Protein AF-A0A482T5V1-F1 (afdb_monomer_lite)

Organism: Haloarcula hispanica (NCBI:txid51589)

pLDDT: mean 92.16, std 4.31, range [79.19, 97.94]

Structure (mmCIF, N/CA/C/O backbone):
data_AF-A0A482T5V1-F1
#
_entry.id   AF-A0A482T5V1-F1
#
loop_
_atom_site.group_PDB
_atom_site.id
_atom_site.type_symbol
_atom_site.label_atom_id
_atom_site.label_alt_id
_atom_site.label_comp_id
_atom_site.label_asym_id
_atom_site.label_entity_id
_atom_site.label_seq_id
_atom_site.pdbx_PDB_ins_code
_atom_site.Cartn_x
_atom_site.Cartn_y
_atom_site.Cartn_z
_atom_site.occupancy
_atom_site.B_iso_or_equiv
_atom_site.auth_seq_id
_atom_site.auth_comp_id
_atom_site.auth_asym_id
_atom_site.auth_atom_id
_atom_site.pdbx_PDB_model_num
ATOM 1 N N . SER A 1 1 ? 14.930 -5.872 -19.155 1.00 82.56 1 SER A N 1
ATOM 2 C CA . SER A 1 1 ? 14.719 -6.780 -17.998 1.00 82.56 1 SER A CA 1
ATOM 3 C C . SER A 1 1 ? 14.854 -5.996 -16.692 1.00 82.56 1 SER A C 1
ATOM 5 O O . SER A 1 1 ? 15.041 -4.786 -16.756 1.00 82.56 1 SER A O 1
ATOM 7 N N . VAL A 1 2 ? 14.757 -6.635 -15.515 1.00 83.31 2 VAL A N 1
ATOM 8 C CA . VAL A 1 2 ? 15.068 -5.961 -14.234 1.00 83.31 2 VAL A CA 1
ATOM 9 C C . VAL A 1 2 ? 16.530 -5.509 -14.227 1.00 83.31 2 VAL A C 1
ATOM 11 O O . VAL A 1 2 ? 16.793 -4.369 -13.864 1.00 83.31 2 VAL A O 1
ATOM 14 N N . GLU A 1 3 ? 17.471 -6.343 -14.691 1.00 88.31 3 GLU A N 1
ATOM 15 C CA . GLU A 1 3 ? 18.888 -5.951 -14.745 1.00 88.31 3 GLU A CA 1
ATOM 16 C C . GLU A 1 3 ? 19.117 -4.730 -15.643 1.00 88.31 3 GLU A C 1
ATOM 18 O O . GLU A 1 3 ? 19.819 -3.809 -15.247 1.00 88.31 3 GLU A O 1
ATOM 23 N N . GLU A 1 4 ? 18.479 -4.690 -16.815 1.00 89.25 4 GLU A N 1
ATOM 24 C CA . GLU A 1 4 ? 18.536 -3.542 -17.732 1.00 89.25 4 GLU A CA 1
ATOM 25 C C . GLU A 1 4 ? 17.955 -2.271 -17.096 1.00 89.25 4 GLU A C 1
ATOM 27 O O . GLU A 1 4 ? 18.538 -1.202 -17.208 1.00 89.25 4 GLU A O 1
ATOM 32 N N . ALA A 1 5 ? 16.840 -2.378 -16.366 1.00 86.50 5 ALA A N 1
ATOM 33 C CA . ALA A 1 5 ? 16.267 -1.232 -15.665 1.00 86.50 5 ALA A CA 1
ATOM 34 C C . ALA A 1 5 ? 17.193 -0.709 -14.554 1.00 86.50 5 ALA A C 1
ATOM 36 O O . ALA A 1 5 ? 17.271 0.497 -14.347 1.00 86.50 5 ALA A O 1
ATOM 37 N N . ILE A 1 6 ? 17.897 -1.597 -13.844 1.00 89.44 6 ILE A N 1
ATOM 38 C CA . ILE A 1 6 ? 18.876 -1.207 -12.818 1.00 89.44 6 ILE A CA 1
ATOM 39 C C . ILE A 1 6 ? 20.078 -0.510 -13.457 1.00 89.44 6 ILE A C 1
ATOM 41 O O . ILE A 1 6 ? 20.541 0.490 -12.914 1.00 89.44 6 ILE A O 1
ATOM 45 N N . ASP A 1 7 ? 20.560 -1.011 -14.596 1.00 92.50 7 ASP A N 1
ATOM 46 C CA . ASP A 1 7 ? 21.673 -0.406 -15.336 1.00 92.50 7 ASP A CA 1
ATOM 47 C C . ASP A 1 7 ? 21.315 1.011 -15.824 1.00 92.50 7 ASP A C 1
ATOM 49 O O . ASP A 1 7 ? 22.067 1.957 -15.596 1.00 92.50 7 ASP A O 1
ATOM 53 N 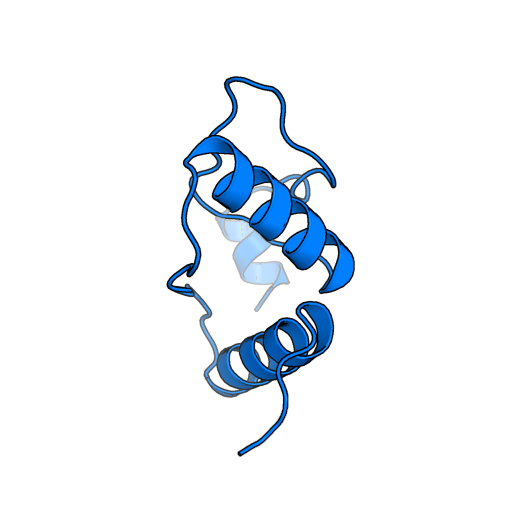N . GLU A 1 8 ? 20.112 1.190 -16.379 1.00 91.50 8 GLU A N 1
ATOM 54 C CA . GLU A 1 8 ? 19.613 2.489 -16.857 1.00 91.50 8 GLU A CA 1
ATOM 55 C C . GLU A 1 8 ? 19.308 3.482 -15.715 1.00 91.50 8 GLU A C 1
ATOM 57 O O . GLU A 1 8 ? 19.539 4.686 -15.846 1.00 91.50 8 GLU A O 1
ATOM 62 N N . LEU A 1 9 ? 18.782 3.006 -14.578 1.00 87.69 9 LEU A N 1
ATOM 63 C CA . LEU A 1 9 ? 18.393 3.853 -13.436 1.00 87.69 9 LEU A CA 1
ATOM 64 C C . LEU A 1 9 ? 19.523 4.067 -12.414 1.00 87.69 9 LEU A C 1
ATOM 66 O O . LEU A 1 9 ? 19.405 4.922 -11.534 1.00 87.69 9 LEU A O 1
ATOM 70 N N . GLY A 1 10 ? 20.614 3.308 -12.511 1.00 91.06 10 GLY A N 1
ATOM 71 C CA . GLY A 1 10 ? 21.823 3.422 -11.693 1.00 91.06 10 GLY A CA 1
ATOM 72 C C . GLY A 1 10 ? 21.744 2.821 -10.284 1.00 91.06 10 GLY A C 1
ATOM 73 O O . GLY A 1 10 ? 22.785 2.528 -9.696 1.00 91.06 10 GLY A O 1
ATOM 74 N N . ALA A 1 11 ? 20.549 2.621 -9.722 1.00 85.06 11 ALA A N 1
ATOM 75 C CA . ALA A 1 11 ? 20.353 1.953 -8.436 1.00 85.06 11 ALA A CA 1
ATOM 76 C C . ALA A 1 11 ? 18.920 1.427 -8.270 1.00 85.06 11 ALA A C 1
ATOM 78 O O . ALA A 1 11 ? 17.977 1.920 -8.890 1.00 85.06 11 ALA A O 1
ATOM 79 N N . VAL A 1 12 ? 18.754 0.466 -7.359 1.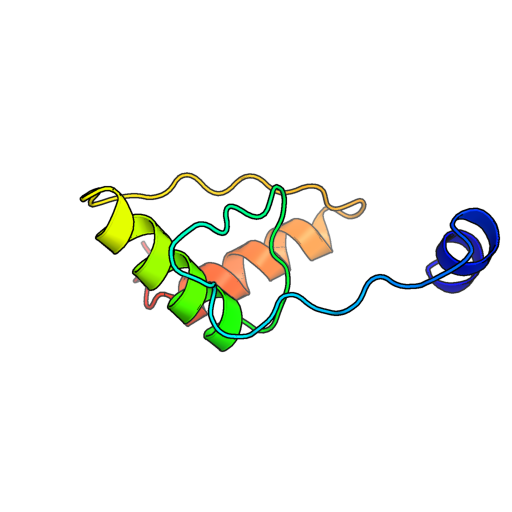00 83.00 12 VAL A N 1
ATOM 80 C CA . VAL A 1 12 ? 17.440 0.083 -6.829 1.00 83.00 12 VAL A CA 1
ATOM 81 C C . VAL A 1 12 ? 17.128 0.991 -5.634 1.00 83.00 12 VAL A C 1
ATOM 83 O O . VAL A 1 12 ? 17.974 1.099 -4.744 1.00 83.00 12 VAL A O 1
ATOM 86 N N . PRO A 1 13 ? 15.959 1.656 -5.586 1.00 79.75 13 PRO A N 1
ATOM 87 C CA . PRO A 1 13 ? 15.545 2.415 -4.410 1.00 79.75 13 PRO A CA 1
ATOM 88 C C . PRO A 1 13 ? 15.451 1.530 -3.162 1.00 79.75 13 PRO A C 1
ATOM 90 O O . PRO A 1 13 ? 15.082 0.359 -3.257 1.00 79.75 13 PRO A O 1
ATOM 93 N N . GLU A 1 14 ? 15.725 2.106 -1.990 1.00 81.44 14 GLU A N 1
ATOM 94 C CA . GLU A 1 14 ? 15.426 1.437 -0.720 1.00 81.44 14 GLU A CA 1
ATOM 95 C C . GLU A 1 14 ? 13.926 1.093 -0.651 1.00 81.44 14 GLU A C 1
ATOM 97 O O . GLU A 1 14 ? 13.089 1.896 -1.090 1.00 81.44 14 GLU A O 1
ATOM 102 N N . PRO A 1 15 ? 13.565 -0.091 -0.126 1.00 79.19 15 PRO A N 1
ATOM 103 C CA . PRO A 1 15 ? 12.174 -0.477 0.024 1.00 79.19 15 PRO A CA 1
ATOM 104 C C . PRO A 1 15 ? 11.438 0.505 0.935 1.00 79.19 15 PRO A C 1
ATOM 106 O O . PRO A 1 15 ? 12.022 1.119 1.832 1.00 79.19 15 PRO A O 1
ATOM 109 N N . THR A 1 16 ? 10.129 0.638 0.720 1.00 84.12 16 THR A N 1
ATOM 110 C CA . THR A 1 16 ? 9.296 1.463 1.594 1.00 84.12 16 THR A CA 1
ATOM 111 C C . THR A 1 16 ? 9.402 0.935 3.031 1.00 84.12 16 THR A C 1
ATOM 113 O O . THR A 1 16 ? 9.259 -0.275 3.239 1.00 84.12 16 THR A O 1
ATOM 116 N N . PRO A 1 17 ? 9.670 1.800 4.026 1.00 87.38 17 PRO A N 1
ATOM 117 C CA . PRO A 1 17 ? 9.726 1.369 5.415 1.00 87.38 17 PRO A CA 1
ATOM 118 C C . PRO A 1 17 ? 8.369 0.815 5.859 1.00 87.38 17 PRO A C 1
ATOM 120 O O . PRO A 1 17 ? 7.323 1.174 5.323 1.00 87.38 17 PRO A O 1
ATOM 123 N N . ALA A 1 18 ? 8.377 -0.045 6.878 1.00 87.75 18 ALA A N 1
ATOM 124 C CA . ALA A 1 18 ? 7.152 -0.654 7.399 1.00 87.75 18 ALA A CA 1
ATOM 125 C C . ALA A 1 18 ? 6.191 0.354 8.061 1.00 87.75 18 ALA A C 1
ATOM 127 O O . ALA A 1 18 ? 5.020 0.041 8.256 1.00 87.75 18 ALA A O 1
ATOM 128 N N . THR A 1 19 ? 6.688 1.540 8.424 1.00 90.19 19 THR A N 1
ATOM 129 C CA . THR A 1 19 ? 5.937 2.620 9.072 1.00 90.19 19 THR A CA 1
ATOM 130 C C . THR A 1 19 ? 6.463 3.971 8.608 1.00 90.19 19 THR A C 1
ATOM 132 O O . THR A 1 19 ? 7.673 4.115 8.430 1.00 90.19 19 THR A O 1
ATOM 135 N N . LEU A 1 20 ? 5.579 4.960 8.490 1.00 93.12 20 LEU A N 1
ATOM 136 C CA . LEU A 1 20 ? 5.919 6.330 8.105 1.00 93.12 20 LEU A CA 1
ATOM 137 C C . LEU A 1 20 ? 6.021 7.247 9.319 1.00 93.12 20 LEU A C 1
ATOM 139 O O . LEU A 1 20 ? 5.233 7.141 10.270 1.00 93.12 20 LEU A O 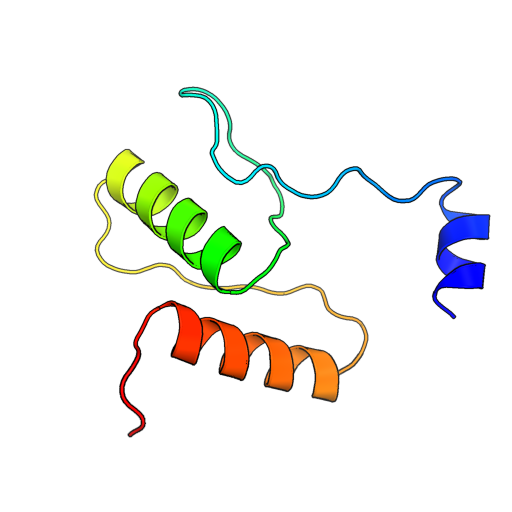1
ATOM 143 N N . ASP A 1 21 ? 6.921 8.222 9.231 1.00 93.25 21 ASP A N 1
ATOM 144 C CA . ASP A 1 21 ? 6.969 9.329 10.183 1.00 93.25 21 ASP A CA 1
ATOM 145 C C . ASP A 1 21 ? 5.711 10.215 10.075 1.00 93.25 21 ASP A C 1
ATOM 147 O O . ASP A 1 21 ? 4.978 10.212 9.079 1.00 93.25 21 ASP A O 1
ATOM 151 N N . ALA A 1 22 ? 5.437 11.016 11.111 1.00 88.06 22 ALA A N 1
ATOM 152 C CA . ALA A 1 22 ? 4.202 11.806 11.219 1.00 88.06 22 ALA A CA 1
ATOM 153 C C . ALA A 1 22 ? 3.975 12.796 10.056 1.00 88.06 22 ALA A C 1
ATOM 155 O O . ALA A 1 22 ? 2.832 13.071 9.695 1.00 88.06 22 ALA A O 1
ATOM 156 N N . GLY A 1 23 ? 5.053 13.337 9.480 1.00 90.06 23 GLY A N 1
ATOM 157 C CA . GLY A 1 23 ? 5.002 14.277 8.354 1.00 90.06 23 GLY A CA 1
ATOM 158 C C . GLY A 1 23 ? 5.244 13.641 6.986 1.00 90.06 23 GLY A C 1
ATOM 159 O O . GLY A 1 23 ? 5.229 14.349 5.980 1.00 90.06 23 GLY A O 1
ATOM 160 N N . GLU A 1 24 ? 5.506 12.337 6.935 1.00 93.00 24 GLU A N 1
ATOM 161 C CA . GLU A 1 24 ? 5.919 11.661 5.712 1.00 93.00 24 GLU A CA 1
ATOM 162 C C . GLU A 1 24 ? 4.712 11.266 4.854 1.00 93.00 24 GLU A C 1
ATOM 164 O O . GLU A 1 24 ? 3.754 10.659 5.334 1.00 93.00 24 GLU A O 1
ATOM 169 N N . TRP A 1 25 ? 4.786 11.6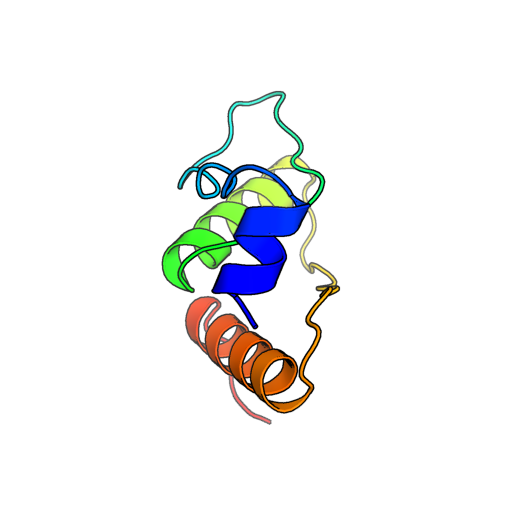22 3.570 1.00 92.88 25 TRP A N 1
ATOM 170 C CA . TRP A 1 25 ? 3.785 11.326 2.547 1.00 92.88 25 TRP A CA 1
ATOM 171 C C . TRP A 1 25 ? 4.488 10.782 1.301 1.00 92.88 25 TRP A C 1
ATOM 173 O O . TRP A 1 25 ? 4.886 11.560 0.424 1.00 92.88 25 TRP A O 1
ATOM 183 N N . PRO A 1 26 ? 4.703 9.460 1.223 1.00 90.81 26 PRO A N 1
ATOM 184 C CA . PRO A 1 26 ? 5.370 8.858 0.081 1.00 90.81 26 PRO A CA 1
ATOM 185 C C . PRO A 1 26 ? 4.519 9.028 -1.181 1.00 90.81 26 PRO A C 1
ATOM 187 O O . PRO A 1 26 ? 3.301 8.867 -1.161 1.00 90.81 26 PRO A O 1
ATOM 190 N N . ARG A 1 27 ? 5.166 9.335 -2.313 1.00 89.44 27 ARG A N 1
ATOM 191 C CA . ARG A 1 27 ? 4.470 9.415 -3.612 1.00 89.44 27 ARG A CA 1
ATOM 192 C C . ARG A 1 27 ? 4.077 8.047 -4.166 1.00 89.44 27 ARG A C 1
ATOM 194 O O . ARG A 1 27 ? 3.149 7.966 -4.961 1.00 89.44 27 ARG A O 1
ATOM 201 N N . ALA A 1 28 ? 4.813 7.009 -3.788 1.00 90.44 28 ALA A N 1
ATOM 202 C CA . ALA A 1 28 ? 4.550 5.622 -4.132 1.00 90.44 28 ALA A CA 1
ATOM 203 C C . ALA A 1 28 ? 5.013 4.741 -2.969 1.00 90.44 28 ALA A C 1
ATOM 205 O O . ALA A 1 28 ? 6.010 5.059 -2.318 1.00 90.44 28 ALA A O 1
ATOM 206 N N . ILE A 1 29 ? 4.290 3.652 -2.724 1.00 92.06 29 ILE A N 1
ATOM 207 C CA . ILE A 1 29 ? 4.615 2.646 -1.712 1.00 92.06 29 ILE A CA 1
ATOM 208 C C . ILE A 1 29 ? 4.736 1.282 -2.388 1.00 92.06 29 ILE A C 1
ATOM 210 O O . ILE A 1 29 ? 4.037 0.998 -3.360 1.00 92.06 29 ILE A O 1
ATOM 214 N N . SER A 1 30 ? 5.639 0.446 -1.888 1.00 91.81 30 SER A N 1
ATOM 215 C CA . SER A 1 30 ? 5.851 -0.921 -2.369 1.00 91.81 30 SER A CA 1
ATOM 216 C C . SER A 1 30 ? 6.348 -1.794 -1.221 1.00 91.81 30 SER A C 1
ATOM 218 O O . SER A 1 30 ? 7.078 -1.312 -0.359 1.00 91.81 30 SER A O 1
ATOM 220 N N . GLY A 1 31 ? 5.965 -3.066 -1.191 1.00 91.56 31 GLY A N 1
ATOM 221 C CA . GLY A 1 31 ? 6.357 -3.967 -0.110 1.00 91.56 31 GLY A CA 1
ATOM 222 C C . GLY A 1 31 ? 5.572 -5.271 -0.124 1.00 91.56 31 GLY A C 1
ATOM 223 O O . GLY A 1 31 ? 4.871 -5.572 -1.093 1.00 91.56 31 GLY A O 1
ATOM 224 N N . SER A 1 32 ? 5.695 -6.043 0.958 1.00 92.44 32 SER A N 1
ATOM 225 C CA . SER A 1 32 ? 4.848 -7.219 1.171 1.00 92.44 32 SER A CA 1
ATOM 226 C C . SER A 1 32 ? 3.390 -6.799 1.429 1.00 92.44 32 SER A C 1
ATOM 228 O O . SER A 1 32 ? 3.139 -5.640 1.777 1.00 92.44 32 SER A O 1
ATOM 230 N N . PRO A 1 33 ? 2.418 -7.722 1.309 1.00 93.75 33 PRO A N 1
ATOM 231 C CA . PRO A 1 33 ? 1.025 -7.443 1.666 1.00 93.75 33 PRO A CA 1
ATOM 232 C C . PRO A 1 33 ? 0.871 -6.906 3.092 1.00 93.75 33 PRO A C 1
ATOM 234 O O . PRO A 1 33 ? 0.124 -5.961 3.312 1.00 93.75 33 PRO A O 1
ATOM 237 N N . GLU A 1 34 ? 1.640 -7.442 4.042 1.00 91.88 34 GLU A N 1
ATOM 238 C CA . GLU A 1 34 ? 1.641 -7.004 5.444 1.00 91.88 34 GLU A CA 1
ATOM 239 C C . GLU A 1 34 ? 2.161 -5.567 5.581 1.00 91.88 34 GLU A C 1
ATOM 241 O O . GLU A 1 34 ? 1.573 -4.752 6.291 1.00 91.88 34 GLU A O 1
ATOM 246 N N . THR A 1 35 ? 3.247 -5.230 4.871 1.00 92.88 35 THR A N 1
ATOM 247 C CA . THR A 1 35 ? 3.773 -3.860 4.828 1.00 92.88 35 THR A CA 1
ATOM 248 C C . THR A 1 35 ? 2.739 -2.900 4.255 1.00 92.88 35 THR A C 1
ATOM 250 O O . THR A 1 35 ? 2.501 -1.845 4.837 1.00 92.88 35 THR A O 1
ATOM 253 N N . LEU A 1 36 ? 2.105 -3.258 3.136 1.00 94.50 36 LEU A N 1
ATOM 254 C CA . LEU A 1 36 ? 1.107 -2.395 2.512 1.00 94.50 36 LEU A CA 1
ATOM 255 C C . LEU A 1 36 ? -0.150 -2.251 3.375 1.00 94.50 36 LEU A C 1
ATOM 257 O O . LEU A 1 36 ? -0.652 -1.136 3.460 1.00 94.50 36 LEU A O 1
ATOM 261 N N . ASN A 1 37 ? -0.609 -3.298 4.068 1.00 95.12 37 ASN A N 1
ATOM 262 C CA . ASN A 1 37 ? -1.731 -3.187 5.006 1.00 95.12 37 ASN A CA 1
ATOM 263 C C . ASN A 1 37 ? -1.438 -2.160 6.110 1.00 95.12 37 ASN A C 1
ATOM 265 O O . ASN A 1 37 ? -2.197 -1.211 6.283 1.00 95.12 37 ASN A O 1
ATOM 269 N N . ASN A 1 38 ? -0.290 -2.284 6.784 1.00 94.69 38 ASN A N 1
ATOM 270 C CA . ASN A 1 38 ? 0.095 -1.364 7.860 1.00 94.69 38 ASN A CA 1
ATOM 271 C C . ASN A 1 38 ? 0.212 0.088 7.373 1.00 94.69 38 ASN A C 1
ATOM 273 O O . ASN A 1 38 ? -0.201 1.021 8.060 1.00 94.69 38 ASN A O 1
ATOM 277 N N . LEU A 1 39 ? 0.786 0.290 6.183 1.00 95.75 39 LEU A N 1
ATOM 278 C CA . LEU A 1 39 ? 0.925 1.619 5.593 1.00 95.75 39 LEU A CA 1
ATOM 279 C C . LEU A 1 39 ? -0.429 2.210 5.196 1.00 95.75 39 LEU A C 1
ATOM 281 O O . LEU A 1 39 ? -0.659 3.397 5.419 1.00 95.75 39 LEU A O 1
ATOM 285 N N . LEU A 1 40 ? -1.322 1.405 4.616 1.00 95.56 40 LEU A N 1
ATOM 286 C CA . LEU A 1 40 ? -2.662 1.845 4.236 1.00 95.56 40 LEU A CA 1
ATOM 287 C C . LEU A 1 40 ? -3.490 2.217 5.468 1.00 95.56 40 LEU A C 1
ATOM 289 O O . LEU A 1 40 ? -4.055 3.306 5.458 1.00 95.56 40 LEU A O 1
ATOM 293 N N . GLU A 1 41 ? -3.478 1.398 6.526 1.00 95.44 41 GLU A N 1
ATOM 294 C CA . GLU A 1 41 ? -4.119 1.708 7.816 1.00 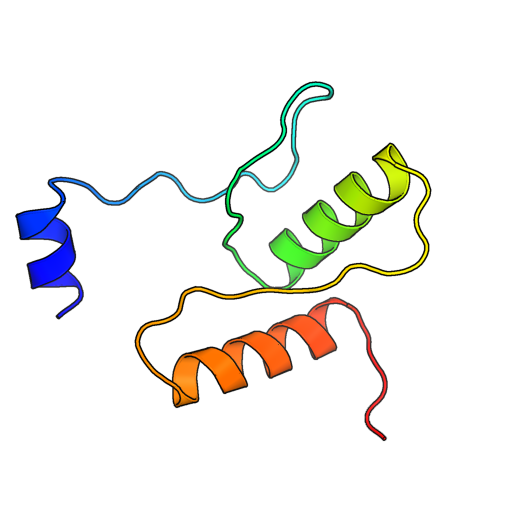95.44 41 GLU A CA 1
ATOM 295 C C . GLU A 1 41 ? -3.581 3.018 8.404 1.00 95.44 41 GLU A C 1
ATOM 297 O O . GLU A 1 41 ? -4.338 3.926 8.747 1.00 95.44 41 GLU A O 1
ATOM 302 N N . GLN A 1 42 ? -2.254 3.174 8.452 1.00 95.88 42 GLN A N 1
ATOM 303 C CA . GLN A 1 42 ? -1.641 4.388 8.983 1.00 95.88 42 GLN A CA 1
ATOM 304 C C . GLN A 1 42 ? -2.038 5.638 8.182 1.00 95.88 42 GLN A C 1
ATOM 306 O O . GLN A 1 42 ? -2.280 6.702 8.763 1.00 95.88 42 GLN A O 1
ATOM 311 N N . LEU A 1 43 ? -2.070 5.541 6.850 1.00 95.88 43 LEU A N 1
ATOM 312 C CA . LEU A 1 43 ? -2.442 6.653 5.980 1.00 95.88 43 LEU A CA 1
ATOM 313 C C . LEU A 1 43 ? -3.938 6.968 6.079 1.00 95.88 43 LEU A C 1
ATOM 315 O O . LEU A 1 43 ? -4.277 8.149 6.149 1.00 95.88 43 LEU A O 1
ATOM 319 N N . SER A 1 44 ? -4.816 5.959 6.121 1.00 96.31 44 SER A N 1
ATOM 320 C CA . SER A 1 44 ? -6.264 6.157 6.248 1.00 96.31 44 SER A CA 1
ATOM 321 C C . SER A 1 44 ? -6.633 6.776 7.591 1.00 96.31 44 SER A C 1
ATOM 323 O O . SER A 1 44 ? -7.379 7.756 7.618 1.00 96.31 44 SER A O 1
ATOM 325 N N . ASP A 1 45 ? -6.035 6.298 8.685 1.00 96.25 45 ASP A N 1
ATOM 326 C CA . ASP A 1 45 ? -6.249 6.832 10.034 1.00 96.25 45 ASP A CA 1
ATOM 327 C C . ASP A 1 45 ? -5.807 8.291 10.139 1.00 96.25 45 ASP A C 1
ATOM 329 O O . ASP A 1 45 ? -6.466 9.121 10.769 1.00 96.25 45 ASP A O 1
ATOM 333 N N . ARG A 1 46 ? -4.694 8.633 9.480 1.00 95.88 46 ARG A N 1
ATOM 334 C CA . ARG A 1 46 ? -4.139 9.990 9.496 1.00 95.88 46 ARG A CA 1
ATOM 335 C C . ARG A 1 46 ? -5.082 11.023 8.878 1.00 95.88 46 ARG A C 1
ATOM 337 O O . ARG A 1 46 ? -5.059 12.175 9.310 1.00 95.88 46 ARG A O 1
ATOM 344 N N . VAL A 1 47 ? -5.881 10.645 7.876 1.00 96.19 47 VAL A N 1
ATOM 345 C CA . VAL A 1 47 ? -6.841 11.553 7.212 1.00 96.19 47 VAL A CA 1
ATOM 346 C C . VAL A 1 47 ? -8.300 11.299 7.592 1.00 96.19 47 VAL A C 1
ATOM 348 O O . VAL A 1 47 ? -9.145 12.131 7.269 1.00 96.19 47 VAL A O 1
ATOM 351 N N . GLY A 1 48 ? -8.598 10.202 8.292 1.00 97.44 48 GLY A N 1
ATOM 352 C CA . GLY A 1 48 ? -9.946 9.838 8.725 1.00 97.44 48 GLY A CA 1
ATOM 353 C C . GLY A 1 48 ? -10.863 9.414 7.576 1.00 97.44 48 GLY A C 1
ATOM 354 O O . GLY A 1 48 ? -11.985 9.909 7.491 1.00 97.44 48 GLY A O 1
ATOM 355 N N . VAL A 1 49 ? -10.378 8.549 6.677 1.00 97.94 49 VAL A N 1
ATOM 356 C CA . VAL A 1 49 ? -11.167 8.008 5.551 1.00 97.94 49 VAL A CA 1
ATOM 357 C C . VAL A 1 49 ? -11.476 6.527 5.743 1.00 97.94 49 VAL A C 1
ATOM 359 O O . VAL A 1 49 ? -10.655 5.788 6.275 1.00 97.94 49 VAL A O 1
ATOM 362 N N . ASP A 1 50 ? -12.634 6.096 5.245 1.00 95.12 50 ASP A N 1
ATOM 363 C CA . ASP A 1 50 ? -13.078 4.698 5.323 1.00 95.12 50 ASP A CA 1
ATOM 364 C C . ASP A 1 50 ? -12.581 3.838 4.148 1.00 95.12 50 ASP A C 1
ATOM 366 O O . ASP A 1 50 ? -12.541 2.613 4.236 1.00 95.12 50 ASP A O 1
ATOM 370 N N . GLU A 1 51 ? -12.218 4.469 3.026 1.00 95.19 51 GLU A N 1
ATOM 371 C CA . GLU A 1 51 ? -11.835 3.784 1.791 1.00 95.19 51 GLU A CA 1
ATOM 372 C C . GLU A 1 51 ? -10.609 4.436 1.143 1.00 95.19 51 GLU A C 1
ATOM 374 O O . GLU A 1 51 ? -10.437 5.658 1.162 1.00 95.19 51 GLU A O 1
ATOM 379 N N . VAL A 1 52 ? -9.773 3.606 0.510 1.00 94.81 52 VAL A N 1
ATOM 380 C CA . VAL A 1 52 ? -8.594 4.038 -0.247 1.00 94.81 52 VAL A CA 1
ATOM 381 C C . VAL A 1 52 ? -8.676 3.507 -1.674 1.00 94.81 52 VAL A C 1
ATOM 383 O O . VAL A 1 52 ? -8.871 2.316 -1.908 1.00 94.81 52 VAL A O 1
ATOM 386 N N . MET A 1 53 ? -8.479 4.397 -2.646 1.00 94.88 53 MET A N 1
ATOM 387 C CA . MET A 1 53 ? -8.407 4.034 -4.061 1.00 94.88 53 MET A CA 1
ATOM 388 C C . MET A 1 53 ? -6.967 3.683 -4.442 1.00 94.88 53 MET A C 1
ATOM 390 O O . MET A 1 53 ? -6.087 4.545 -4.413 1.00 94.88 53 MET A O 1
ATOM 394 N N . ILE A 1 54 ? -6.734 2.432 -4.841 1.00 94.44 54 ILE A N 1
ATOM 395 C CA . ILE A 1 54 ? -5.408 1.959 -5.253 1.00 94.44 54 ILE A CA 1
ATOM 396 C C . ILE A 1 54 ? -5.184 2.229 -6.741 1.00 94.44 54 ILE A C 1
ATOM 398 O O . ILE A 1 54 ? -5.963 1.817 -7.599 1.00 94.44 54 ILE A O 1
ATOM 402 N N . GLN A 1 55 ? -4.079 2.906 -7.044 1.00 94.50 55 GLN A N 1
ATOM 403 C CA . GLN A 1 55 ? -3.540 3.040 -8.393 1.00 94.50 55 GLN A CA 1
ATOM 404 C C . GLN A 1 55 ? -2.180 2.350 -8.444 1.00 94.50 55 GLN A C 1
ATOM 406 O O . GLN A 1 55 ? -1.429 2.384 -7.471 1.00 94.50 55 GLN A O 1
ATOM 411 N N . HIS A 1 56 ? -1.854 1.739 -9.580 1.00 94.12 56 HIS A N 1
ATOM 412 C CA . HIS A 1 56 ? -0.595 1.029 -9.766 1.00 94.12 56 HIS A CA 1
ATOM 413 C C . HIS A 1 56 ? 0.138 1.538 -11.008 1.00 94.12 56 HIS A C 1
ATOM 415 O O . HIS A 1 56 ? -0.477 1.974 -11.980 1.00 94.12 56 HIS A O 1
ATOM 421 N N . VAL A 1 57 ? 1.465 1.443 -10.976 1.00 92.25 57 VAL A N 1
ATOM 422 C CA . VAL A 1 57 ? 2.335 1.627 -12.140 1.00 92.25 57 VAL A CA 1
ATOM 423 C C . VAL A 1 57 ? 3.170 0.360 -12.251 1.00 92.25 57 VAL A C 1
ATOM 425 O O . VAL A 1 57 ? 4.200 0.225 -11.601 1.00 92.25 57 VAL A O 1
ATOM 428 N N . VAL A 1 58 ? 2.668 -0.604 -13.018 1.00 91.31 58 VAL A N 1
ATOM 429 C CA . VAL A 1 58 ? 3.286 -1.921 -13.211 1.00 91.31 58 VAL A CA 1
ATOM 430 C C . VAL A 1 58 ? 3.358 -2.171 -14.711 1.00 91.31 58 VAL A C 1
ATOM 432 O O . VAL A 1 58 ? 2.393 -1.908 -15.426 1.00 91.31 58 VAL A O 1
ATOM 435 N N . GLY A 1 59 ? 4.522 -2.609 -15.193 1.00 89.94 59 GLY A N 1
ATOM 436 C CA . GLY A 1 59 ? 4.770 -2.774 -16.628 1.00 89.94 59 GLY A CA 1
ATOM 437 C C . GLY A 1 59 ? 4.070 -3.987 -17.244 1.00 89.94 59 GLY A C 1
ATOM 438 O O . GLY A 1 59 ? 3.772 -3.969 -18.436 1.00 89.94 59 GLY A O 1
ATOM 439 N N . ASP A 1 60 ? 3.789 -5.013 -16.438 1.00 94.06 60 ASP A N 1
ATOM 440 C CA . ASP A 1 60 ? 3.137 -6.249 -16.863 1.00 94.06 60 ASP A CA 1
ATOM 441 C C . ASP A 1 60 ? 1.728 -6.390 -16.261 1.00 94.06 60 ASP A C 1
ATOM 443 O O . ASP A 1 60 ? 1.480 -6.082 -15.092 1.00 94.06 60 ASP A O 1
ATOM 447 N N . HIS A 1 61 ? 0.779 -6.857 -17.073 1.00 95.88 61 HIS A N 1
ATOM 448 C CA . HIS A 1 61 ? -0.615 -6.987 -16.657 1.00 95.88 61 HIS A CA 1
ATOM 449 C C . HIS A 1 61 ? -0.843 -8.132 -15.659 1.00 95.88 61 HIS A C 1
ATOM 451 O O . HIS A 1 61 ? -1.653 -7.984 -14.743 1.00 95.88 61 HIS A O 1
ATOM 457 N N . ALA A 1 62 ? -0.149 -9.262 -15.814 1.00 97.44 62 ALA A N 1
ATOM 458 C CA . ALA A 1 62 ? -0.272 -10.386 -14.890 1.00 97.44 62 ALA A CA 1
ATOM 459 C C . ALA A 1 62 ? 0.268 -10.006 -13.506 1.00 97.44 62 ALA A C 1
ATOM 461 O O . ALA A 1 62 ? -0.366 -10.323 -12.498 1.00 97.44 62 ALA A O 1
ATOM 462 N N . ASP A 1 63 ? 1.362 -9.243 -13.458 1.00 96.06 63 ASP A N 1
ATOM 463 C CA . ASP A 1 63 ? 1.897 -8.694 -12.209 1.00 96.06 63 ASP A CA 1
ATOM 464 C C . ASP A 1 63 ? 0.915 -7.714 -11.553 1.00 96.06 63 ASP A C 1
ATOM 466 O O . ASP A 1 63 ? 0.710 -7.756 -10.338 1.00 96.06 63 ASP A O 1
ATOM 470 N N . ALA A 1 64 ? 0.244 -6.868 -12.343 1.00 96.19 64 ALA A N 1
ATOM 471 C CA . ALA A 1 64 ? -0.781 -5.961 -11.828 1.00 96.19 64 ALA A CA 1
ATOM 472 C C . ALA A 1 64 ? -1.961 -6.716 -11.191 1.00 96.19 64 ALA A C 1
ATOM 474 O O . ALA A 1 64 ? -2.406 -6.354 -10.097 1.00 96.19 64 ALA A O 1
ATOM 475 N N . LEU A 1 65 ? -2.448 -7.781 -11.839 1.00 97.06 65 LEU A N 1
ATOM 476 C CA . LEU A 1 65 ? -3.514 -8.632 -11.300 1.00 97.06 65 LEU A CA 1
ATOM 477 C C . LEU A 1 65 ? -3.068 -9.344 -10.022 1.00 97.06 65 LEU A C 1
ATOM 479 O O . LEU A 1 65 ? -3.780 -9.307 -9.018 1.00 97.06 65 LEU A O 1
ATOM 483 N N . ARG A 1 66 ? -1.869 -9.936 -10.035 1.00 97.00 66 ARG A N 1
ATOM 484 C CA . ARG A 1 66 ? -1.308 -10.622 -8.869 1.00 97.00 66 ARG A CA 1
ATOM 485 C C . ARG A 1 66 ? -1.109 -9.668 -7.693 1.00 97.00 66 ARG A C 1
ATOM 487 O O . ARG A 1 66 ? -1.376 -10.039 -6.555 1.00 97.00 66 ARG A O 1
ATOM 494 N N . SER A 1 67 ? -0.685 -8.434 -7.956 1.00 96.44 67 SER A N 1
ATOM 495 C CA . SER A 1 67 ? -0.561 -7.390 -6.938 1.00 96.44 67 SER A CA 1
ATOM 496 C C . SER A 1 67 ? -1.907 -7.068 -6.282 1.00 96.44 67 SER A C 1
ATOM 498 O O . SER A 1 67 ? -1.967 -6.984 -5.059 1.00 96.44 67 SER A O 1
ATOM 500 N N . HIS A 1 68 ? -2.992 -6.958 -7.057 1.00 95.94 68 HIS A N 1
ATOM 501 C CA . HIS A 1 68 ? -4.327 -6.696 -6.504 1.00 95.94 68 HIS A CA 1
ATOM 502 C C . HIS A 1 68 ? -4.873 -7.879 -5.705 1.00 95.94 68 HIS A C 1
ATOM 504 O O . HIS A 1 68 ? -5.494 -7.666 -4.669 1.00 95.94 68 HIS A O 1
ATOM 510 N N . GLU A 1 69 ? -4.625 -9.110 -6.152 1.00 96.12 69 GLU A N 1
ATOM 511 C CA . GLU A 1 69 ? -4.987 -10.319 -5.405 1.00 96.12 69 GLU A CA 1
ATOM 512 C C . GLU A 1 69 ? -4.298 -10.345 -4.033 1.00 96.12 69 GLU A C 1
ATOM 514 O O . GLU A 1 69 ? -4.955 -10.515 -3.009 1.00 96.12 69 GLU A O 1
ATOM 519 N N . LEU A 1 70 ? -2.984 -10.105 -4.011 1.00 96.31 70 LEU A N 1
ATOM 520 C CA . LEU A 1 70 ? -2.187 -10.063 -2.785 1.00 96.31 70 LEU A CA 1
ATOM 521 C C . LEU A 1 70 ? -2.594 -8.914 -1.856 1.00 96.31 70 LEU A C 1
ATOM 523 O O . LEU A 1 70 ? -2.621 -9.090 -0.642 1.00 96.31 70 LEU A O 1
ATOM 527 N N . LEU A 1 71 ? -2.912 -7.744 -2.413 1.00 95.50 71 LEU A N 1
ATOM 528 C CA . LEU A 1 71 ? -3.423 -6.612 -1.644 1.00 95.50 71 LEU A CA 1
ATOM 529 C C . LEU A 1 71 ? -4.779 -6.928 -1.016 1.00 95.50 71 LEU A C 1
ATOM 531 O O . LEU A 1 71 ? -4.963 -6.675 0.168 1.00 95.50 71 LEU A O 1
ATOM 535 N N . ALA A 1 72 ? -5.710 -7.488 -1.791 1.00 95.38 72 ALA A N 1
ATOM 536 C CA . ALA A 1 72 ? -7.039 -7.837 -1.306 1.00 95.38 72 ALA A CA 1
ATOM 537 C C . ALA A 1 72 ? -6.982 -8.862 -0.163 1.00 95.38 72 ALA A C 1
ATOM 539 O O . ALA A 1 72 ? -7.701 -8.702 0.820 1.00 95.38 72 ALA A O 1
ATOM 540 N N . ASP A 1 73 ? -6.107 -9.865 -0.272 1.00 93.94 73 ASP A N 1
ATOM 541 C CA . ASP A 1 73 ? -5.844 -10.827 0.804 1.00 93.94 73 ASP A CA 1
ATOM 542 C C . ASP A 1 73 ? -5.209 -10.144 2.027 1.00 93.94 73 ASP A C 1
ATOM 544 O O . ASP A 1 73 ? -5.697 -10.288 3.146 1.00 93.94 73 ASP A O 1
ATOM 548 N N . GLY A 1 74 ? -4.184 -9.311 1.808 1.00 91.88 74 GLY A N 1
ATOM 549 C CA . GLY A 1 74 ? -3.476 -8.590 2.869 1.00 91.88 74 GLY A CA 1
ATOM 550 C C . GLY A 1 74 ? -4.357 -7.648 3.694 1.00 91.88 74 GLY A C 1
ATOM 551 O O . GLY A 1 74 ? -4.132 -7.521 4.894 1.00 91.88 74 GLY A O 1
ATOM 552 N N . VAL A 1 75 ? -5.373 -7.034 3.075 1.00 93.38 75 VAL A N 1
ATOM 553 C CA . VAL A 1 75 ? -6.354 -6.163 3.754 1.00 93.38 75 VAL A CA 1
ATOM 554 C C . VAL A 1 75 ? -7.640 -6.899 4.172 1.00 93.38 75 VAL A C 1
ATOM 556 O O . VAL A 1 75 ? -8.596 -6.277 4.634 1.00 93.38 75 VAL A O 1
ATOM 559 N N . GLY A 1 76 ? -7.707 -8.224 3.997 1.00 92.81 76 GLY A N 1
ATOM 560 C CA . GLY A 1 76 ? -8.826 -9.051 4.458 1.00 92.81 76 GLY A CA 1
ATOM 561 C C . GLY A 1 76 ? -10.142 -8.875 3.688 1.00 92.81 76 GLY A C 1
ATOM 562 O O . GLY A 1 76 ? -11.222 -9.084 4.252 1.00 92.81 76 GLY A O 1
ATOM 563 N N . LEU A 1 77 ? -10.097 -8.496 2.407 1.00 94.12 77 LEU A N 1
ATOM 564 C CA . LEU A 1 77 ? -11.306 -8.363 1.591 1.00 94.12 77 LEU A CA 1
ATOM 565 C C . LEU A 1 77 ? -11.942 -9.726 1.313 1.00 94.12 77 LEU A C 1
ATOM 567 O O . LEU A 1 77 ? -11.294 -10.685 0.901 1.00 94.12 77 LEU A O 1
ATOM 571 N N . THR A 1 78 ? -13.262 -9.796 1.478 1.00 92.94 78 THR A N 1
ATOM 572 C CA . THR A 1 78 ? -14.024 -11.002 1.141 1.00 92.94 78 THR A CA 1
ATOM 573 C C . THR A 1 78 ? -14.325 -11.039 -0.364 1.00 92.94 78 THR A C 1
ATOM 575 O O . THR A 1 78 ? -14.8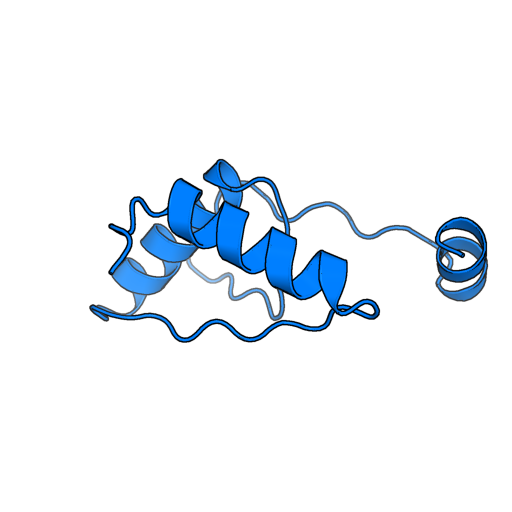25 -10.041 -0.897 1.00 92.94 78 THR A O 1
ATOM 578 N N . PRO A 1 79 ? -14.078 -12.169 -1.056 1.00 89.88 79 PRO A N 1
ATOM 579 C CA . PRO A 1 79 ? -14.477 -12.345 -2.450 1.00 89.88 79 PRO A CA 1
ATOM 580 C C . PRO A 1 79 ? -15.989 -12.167 -2.637 1.00 89.88 79 PRO A C 1
ATOM 582 O O . PRO A 1 79 ? -16.771 -12.495 -1.742 1.00 89.88 79 PRO A O 1
ATOM 585 N N . ARG A 1 80 ? -16.397 -11.670 -3.808 1.00 87.94 80 ARG A N 1
ATOM 586 C CA . ARG A 1 80 ? -17.808 -11.530 -4.198 1.00 87.94 80 ARG A CA 1
ATOM 587 C C . ARG A 1 80 ? -18.202 -12.545 -5.256 1.00 87.94 80 ARG A C 1
ATOM 589 O O . ARG A 1 80 ? -17.349 -12.834 -6.124 1.00 87.94 80 ARG A O 1
#

Secondary structure (DSSP, 8-state):
-HHHHHHHHSSPPPPPPSS--TT---SS----HHHHHHHHHHHHHHHT-S--------S-HHHHHHHHHHHHHHTTPPP-

Radius of gyration: 14.39 Å; chains: 1; bounding box: 40×27×29 Å

Foldseek 3Di:
DVVVVCVVVVHDDDADDLDDDLPDDDPDHDDALLSVLSHVVNVCVSVVHPDDDDDDDDPDPVVVVVVVVRNCVSNVPDDD

InterPro domains:
  IPR036661 Luciferase-like domain superfamily [G3DSA:3.20.20.30] (1-80)
  IPR036661 Luciferase-like domain superfamily [SSF51679] (15-75)

Sequence (80 aa):
SVEEAIDELGAVPEPTPATLDAGEWPRAISGSPETLNNLLEQLSDRVGVDEVMIQHVVGDHADALRSHELLADGVGLTPR